Protein 4CQI (pdb70)

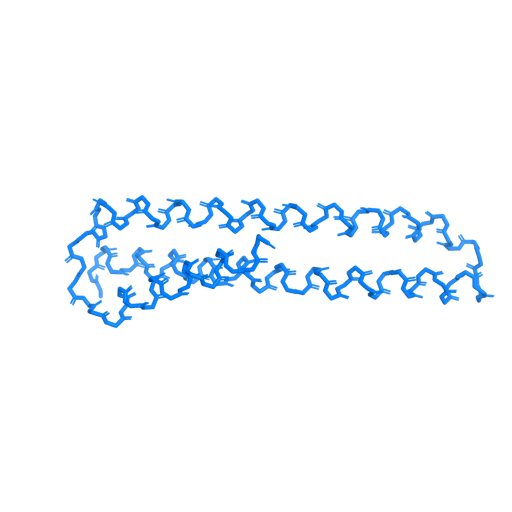Nearest PDB structures (foldseek):
  4cqi-assembly1_A  TM=1.009E+00  e=5.658E-14  Leishmania major
  5da9-assembly1_A  TM=6.181E-01  e=6.042E+00  Thermochaetoides thermophila DSM 1495
  2i1k-assembly1_A  TM=5.711E-01  e=4.816E+00  Spodoptera frugiperda
  7ung-assembly1_B0  TM=4.886E-01  e=6.767E+00  Homo sapiens
  5och-assembly3_F  TM=2.617E-01  e=6.767E+00  Homo sapiens

B-factor: mean 28.1, std 14.25, range [11.29, 80.87]

Foldseek 3Di:
DPVLLVVLVVLLVQLLVLLVV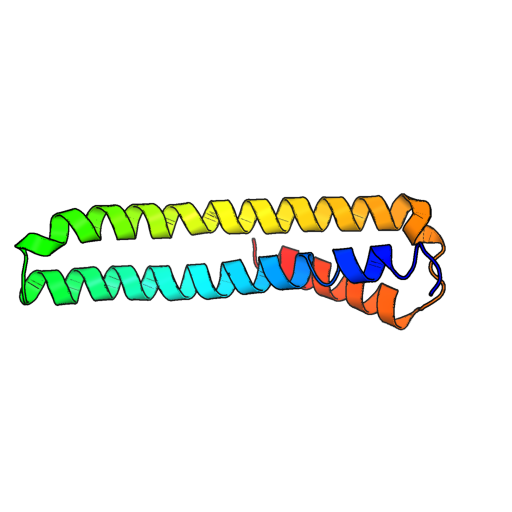LVVLVVVLVVLVVVLVVCVVVPVVCNVVSVVVSVVSVVVNVVSLVSNVVSLVVSVVSCVPPVVPDPPPVSVVSNVVSSVSSVVSPD

Organism: Leishmania major (NCBI:txid5664)

InterPro domains:
  IPR004226 Tubulin binding cofactor A [PF02970] (22-114)
  IPR004226 Tubulin binding cofactor A [PTHR21500] (20-123)
  IPR036126 Tubulin binding cofactor A superfamily [SSF46988] (25-111)

Secondary structure (DSSP, 8-state):
--HHHHHHHHHHHHHHHHHHHHHHHHHHHHHHHHHHHHHHHH-GGGHHHHHHHHHHHHHHHHHHHHHHHHHHHHHHHHHHTGGGG---HHHHHHHHHHHHHHHHH--

Structure (mmCIF, N/CA/C/O backbone):
data_4CQI
#
_entry.id   4CQI
#
_cell.length_a   76.757
_cell.length_b   76.757
_cell.length_c   39.433
_cell.angle_alpha   90.00
_cell.angle_beta   90.00
_cell.angle_gamma   120.00
#
_symmetry.space_group_name_H-M   'P 31 2 1'
#
loop_
_entity.id
_entity.type
_entity.pdbx_description
1 polymer 'TUBULIN-BINDING COFACTOR A'
2 non-polymer 'SULFATE ION'
3 non-polymer GLYCEROL
4 water water
#
loop_
_atom_site.group_PDB
_atom_site.id
_atom_site.type_symbol
_atom_site.label_atom_id
_atom_site.label_alt_id
_atom_site.label_comp_id
_atom_site.label_asym_id
_atom_site.label_entity_id
_atom_site.label_seq_id
_atom_site.pdbx_PDB_ins_code
_atom_site.Cartn_x
_atom_site.Cartn_y
_atom_site.Cartn_z
_atom_site.occupancy
_atom_site.B_iso_or_equiv
_atom_site.auth_seq_id
_atom_site.auth_comp_id
_atom_site.auth_asym_id
_atom_site.auth_atom_id
_atom_site.pdbx_PDB_model_num
ATOM 1 N N . GLU A 1 21 ? 8.644 6.313 -10.033 1.00 48.98 19 GLU A N 1
ATOM 2 C CA . GLU A 1 21 ? 7.750 7.447 -10.434 1.00 51.55 19 GLU A CA 1
ATOM 3 C C . GLU A 1 21 ? 7.137 8.167 -9.220 1.00 43.19 19 GLU A C 1
ATOM 4 O O . GLU A 1 21 ? 6.576 9.250 -9.371 1.00 48.16 19 GLU A O 1
ATOM 10 N N . ALA A 1 22 ? 7.253 7.556 -8.042 1.00 37.24 20 ALA A N 1
ATOM 11 C CA . ALA A 1 22 ? 6.956 8.192 -6.757 1.00 33.33 20 ALA A CA 1
ATOM 12 C C . ALA A 1 22 ? 7.760 9.512 -6.639 1.00 29.67 20 ALA A C 1
ATOM 13 O O . ALA A 1 22 ? 8.938 9.543 -6.980 1.00 22.63 20 ALA A O 1
ATOM 15 N N . PRO A 1 23 ? 7.122 10.618 -6.220 1.00 29.09 21 PRO A N 1
ATOM 16 C CA . PRO A 1 23 ? 7.896 11.876 -6.266 1.00 26.93 21 PRO A CA 1
ATOM 17 C C . PRO A 1 23 ? 9.076 11.871 -5.301 1.00 24.00 21 PRO A C 1
ATOM 18 O O . PRO A 1 23 ? 10.105 12.495 -5.610 1.00 22.97 21 PRO A O 1
ATOM 22 N N . ASN A 1 24 ? 8.956 11.174 -4.166 1.00 22.79 22 ASN A N 1
ATOM 23 C CA . ASN A 1 24 ? 10.081 11.075 -3.240 1.00 23.54 22 ASN A CA 1
ATOM 24 C C . ASN A 1 24 ? 11.221 10.211 -3.797 1.00 24.14 22 ASN A C 1
ATOM 25 O O . ASN A 1 24 ? 12.408 10.458 -3.528 1.00 20.12 22 ASN A O 1
ATOM 30 N N . GLU A 1 25 ? 10.858 9.198 -4.589 1.00 23.72 23 GLU A N 1
ATOM 31 C CA A GLU A 1 25 ? 11.844 8.330 -5.243 0.50 23.57 23 GLU A CA 1
ATOM 32 C CA B GLU A 1 25 ? 11.887 8.351 -5.186 0.50 23.10 23 GLU A CA 1
ATOM 33 C C . GLU A 1 25 ? 12.617 9.149 -6.259 1.00 22.26 23 GLU A C 1
ATOM 34 O O . GLU A 1 25 ? 13.841 9.066 -6.343 1.00 22.43 23 GLU A O 1
ATOM 45 N N . LYS A 1 26 ? 11.881 9.934 -7.045 1.00 22.35 24 LYS A N 1
ATOM 46 C CA . LYS A 1 26 ? 12.448 10.756 -8.115 1.00 24.30 24 LYS A CA 1
ATOM 47 C C . LYS A 1 26 ? 13.427 11.799 -7.547 1.00 21.99 24 LYS A C 1
ATOM 48 O O . LYS A 1 26 ? 14.545 12.018 -8.089 1.00 19.84 24 LYS A O 1
ATOM 54 N N . THR A 1 27 ? 13.010 12.448 -6.467 1.00 18.38 25 THR A N 1
ATOM 55 C CA . THR A 1 27 ? 13.853 13.460 -5.796 1.00 18.25 25 THR A CA 1
ATOM 56 C C . THR A 1 27 ? 15.110 12.807 -5.221 1.00 17.99 25 THR A C 1
ATOM 57 O O . THR A 1 27 ? 16.240 13.339 -5.387 1.00 17.10 25 THR A O 1
ATOM 61 N N . LEU A 1 28 ? 14.938 11.671 -4.557 1.00 16.82 26 LEU A N 1
ATOM 62 C CA . LEU A 1 28 ? 16.094 10.941 -4.012 1.00 18.61 26 LEU A CA 1
ATOM 63 C C . LEU A 1 28 ? 17.128 10.612 -5.090 1.00 19.19 26 LEU A C 1
ATOM 64 O O . LEU A 1 28 ? 18.338 10.786 -4.891 1.00 17.45 26 LEU A O 1
ATOM 69 N N . ARG A 1 29 ? 16.63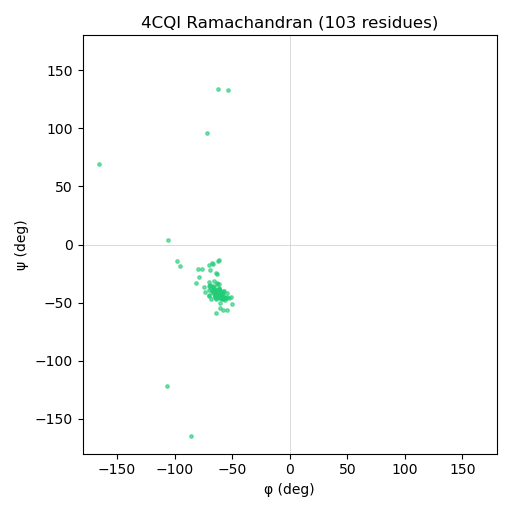9 10.119 -6.226 1.00 20.42 27 ARG A N 1
ATOM 70 C CA . ARG A 1 29 ? 17.493 9.799 -7.373 1.00 22.22 27 ARG A CA 1
ATOM 71 C C . ARG A 1 29 ? 18.287 11.012 -7.852 1.00 21.07 27 ARG A C 1
ATOM 72 O O . ARG A 1 29 ? 19.504 10.915 -8.072 1.00 19.94 27 ARG A O 1
ATOM 80 N N . ILE A 1 30 ? 17.618 12.162 -8.008 1.00 19.03 28 ILE A N 1
ATOM 81 C CA . ILE A 1 30 ? 18.266 13.390 -8.430 1.00 19.18 28 ILE A CA 1
ATOM 82 C C . ILE A 1 30 ? 19.347 13.792 -7.438 1.00 18.79 28 ILE A C 1
ATOM 83 O O . ILE A 1 30 ? 20.451 14.181 -7.842 1.00 17.97 28 ILE A O 1
ATOM 88 N N . LYS A 1 31 ? 19.028 13.718 -6.158 1.00 16.87 29 LYS A N 1
ATOM 89 C CA . LYS A 1 31 ? 20.015 14.096 -5.130 1.00 17.15 29 LYS A CA 1
ATOM 90 C C . LYS A 1 31 ? 21.231 13.144 -5.120 1.00 16.34 29 LYS A C 1
ATOM 91 O O . LYS A 1 31 ? 22.366 13.601 -4.990 1.00 16.17 29 LYS A O 1
ATOM 97 N N . VAL A 1 32 ? 20.995 11.840 -5.311 1.00 14.86 30 VAL A N 1
ATOM 98 C CA . VAL A 1 32 ? 22.080 10.859 -5.357 1.00 15.84 30 VAL A CA 1
ATOM 99 C C . VAL A 1 32 ? 22.956 11.146 -6.568 1.00 16.28 30 VAL A C 1
ATOM 100 O O . VAL A 1 32 ? 24.193 11.134 -6.453 1.00 16.78 30 VAL A O 1
ATOM 104 N N . SER A 1 33 ? 22.345 11.411 -7.716 1.00 16.25 31 SER A N 1
ATOM 105 C CA A SER A 1 33 ? 23.108 11.720 -8.941 0.50 17.57 31 SER A CA 1
ATOM 106 C CA B SER A 1 33 ? 23.107 11.722 -8.939 0.50 17.24 31 SER A CA 1
ATOM 107 C C . SER A 1 33 ? 23.915 12.997 -8.766 1.00 18.07 31 SER A C 1
ATOM 108 O O . SER A 1 33 ? 25.110 13.079 -9.168 1.00 17.80 31 SER A O 1
ATOM 113 N N . ALA A 1 34 ? 23.303 14.007 -8.159 1.00 17.79 32 ALA A N 1
ATOM 114 C CA . ALA A 1 34 ? 24.025 15.247 -7.903 1.00 17.38 32 ALA A CA 1
ATOM 115 C C . ALA A 1 34 ? 25.270 15.028 -7.021 1.00 16.53 32 ALA A C 1
ATOM 116 O O . ALA A 1 34 ? 26.357 15.593 -7.304 1.00 16.49 32 ALA A O 1
ATOM 118 N N . LEU A 1 35 ? 25.127 14.225 -5.957 1.00 15.37 33 LEU A N 1
ATOM 119 C CA . LEU A 1 35 ? 26.200 13.948 -5.025 1.00 15.44 33 LEU A CA 1
ATOM 120 C C . LEU A 1 35 ? 27.344 13.202 -5.747 1.00 16.38 33 LEU A C 1
ATOM 121 O O . LEU A 1 35 ? 28.528 13.535 -5.585 1.00 14.09 33 LEU A O 1
ATOM 126 N N . LYS A 1 36 ? 26.965 12.187 -6.516 1.00 16.55 34 LYS A N 1
ATOM 127 C CA . LYS A 1 36 ? 27.934 11.441 -7.292 1.00 18.76 34 LYS A CA 1
ATOM 128 C C . LYS A 1 36 ? 28.758 12.390 -8.178 1.00 17.63 34 LYS A C 1
ATOM 129 O O . LYS A 1 36 ? 29.986 12.258 -8.238 1.00 17.17 34 LYS A O 1
ATOM 135 N N . ARG A 1 37 ? 28.099 13.331 -8.850 1.00 16.70 35 ARG A N 1
ATOM 136 C CA . ARG A 1 37 ? 28.825 14.351 -9.683 1.00 18.78 35 ARG A CA 1
ATOM 137 C C . ARG A 1 37 ? 29.793 15.217 -8.872 1.00 16.33 35 ARG A C 1
ATOM 138 O O . ARG A 1 37 ? 30.910 15.423 -9.324 1.00 14.69 35 ARG A O 1
ATOM 153 N N . THR A 1 38 ? 29.417 15.675 -7.675 1.00 15.39 36 THR A N 1
ATOM 154 C CA . THR A 1 38 ? 30.346 16.444 -6.844 1.00 14.85 36 THR A CA 1
ATOM 155 C C . THR A 1 38 ? 31.556 15.602 -6.443 1.00 14.50 36 THR A C 1
ATOM 156 O O . THR A 1 38 ? 32.664 16.116 -6.289 1.00 14.88 36 THR A O 1
ATOM 160 N N . ILE A 1 39 ? 31.369 14.299 -6.256 1.00 13.69 37 ILE A N 1
ATOM 161 C CA . ILE A 1 39 ? 32.507 13.475 -5.874 1.00 13.95 37 ILE A CA 1
ATOM 162 C C . ILE A 1 39 ? 33.495 13.328 -7.058 1.00 15.52 37 ILE A C 1
ATOM 163 O O . ILE A 1 39 ? 34.705 13.438 -6.877 1.00 13.90 37 ILE A O 1
ATOM 168 N N . LYS A 1 40 ? 32.967 13.080 -8.264 1.00 15.58 38 LYS A N 1
ATOM 169 C CA . LYS A 1 40 ? 33.804 12.981 -9.443 1.00 17.18 38 LYS A CA 1
ATOM 170 C C . LYS A 1 40 ? 34.520 14.321 -9.683 1.00 16.01 38 LYS A C 1
ATOM 171 O O . LYS A 1 40 ? 35.726 14.342 -9.990 1.00 14.26 38 LYS A O 1
ATOM 177 N N . ASP A 1 41 ? 33.809 15.424 -9.468 1.00 15.99 39 ASP A N 1
ATOM 178 C CA . ASP A 1 41 ? 34.436 16.768 -9.566 1.00 15.50 39 ASP A CA 1
ATOM 179 C C . ASP A 1 41 ? 35.686 16.884 -8.714 1.00 15.30 39 ASP A C 1
ATOM 180 O O . ASP A 1 41 ? 36.699 17.443 -9.156 1.00 12.81 39 ASP A O 1
ATOM 185 N N . LEU A 1 42 ? 35.618 16.424 -7.469 1.00 13.42 40 LEU A N 1
ATOM 186 C CA . LEU A 1 42 ? 36.779 16.547 -6.601 1.00 13.51 40 LEU A CA 1
ATOM 187 C C . LEU A 1 42 ? 37.917 15.669 -7.142 1.00 13.62 40 LEU A C 1
ATOM 188 O O . LEU A 1 42 ? 39.078 16.073 -7.139 1.00 12.66 40 LEU A O 1
ATOM 193 N N . GLU A 1 43 ? 37.592 14.454 -7.584 1.00 14.16 41 GLU A N 1
ATOM 194 C CA . GLU A 1 43 ? 38.635 13.539 -8.091 1.00 15.29 41 GLU A CA 1
ATOM 195 C C . GLU A 1 43 ? 39.367 14.175 -9.256 1.00 14.24 41 GLU A C 1
ATOM 196 O O . GLU A 1 43 ? 40.613 14.185 -9.298 1.00 12.79 41 GLU A O 1
ATOM 202 N N . PHE A 1 44 ? 38.605 14.744 -10.185 1.00 13.32 42 PHE A N 1
ATOM 203 C CA . PHE A 1 44 ? 39.256 15.374 -11.357 1.00 13.83 42 PHE A CA 1
ATOM 204 C C . PHE A 1 44 ? 40.036 16.621 -10.930 1.00 13.69 42 PHE A C 1
ATOM 205 O O . PHE A 1 44 ? 41.135 16.854 -11.458 1.00 14.12 42 PHE A O 1
ATOM 213 N N . ALA A 1 45 ? 39.497 17.409 -9.983 1.00 14.11 43 ALA A N 1
ATOM 214 C CA . ALA A 1 45 ? 40.168 18.613 -9.464 1.00 14.13 43 ALA A CA 1
ATOM 215 C C . ALA A 1 45 ? 41.527 18.319 -8.799 1.00 13.84 43 ALA A C 1
ATOM 216 O O . ALA A 1 45 ? 42.527 19.028 -9.028 1.00 12.65 43 ALA A O 1
ATOM 218 N N . LYS A 1 46 ? 41.575 17.254 -8.007 1.00 13.30 44 LYS A N 1
ATOM 219 C CA . LYS A 1 46 ? 42.816 16.781 -7.412 1.00 13.79 44 LYS A CA 1
ATOM 220 C C . LYS A 1 46 ? 43.859 16.312 -8.457 1.00 13.84 44 LYS A C 1
ATOM 221 O O . LYS A 1 46 ? 45.038 16.658 -8.321 1.00 14.34 44 LYS A O 1
ATOM 227 N N . ARG A 1 47 ? 43.433 15.557 -9.463 1.00 13.62 45 ARG A N 1
ATOM 228 C CA . ARG A 1 47 ? 44.321 15.136 -10.558 1.00 14.17 45 ARG A CA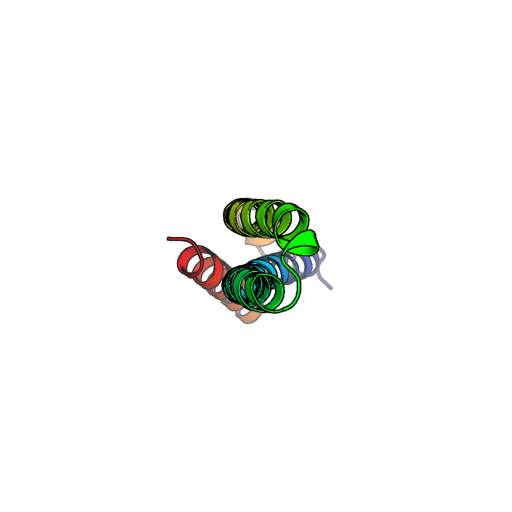 1
ATOM 229 C C . ARG A 1 47 ? 44.868 16.363 -11.271 1.00 15.61 45 ARG A C 1
ATOM 230 O O . ARG A 1 47 ? 46.078 16.435 -11.616 1.00 13.10 45 ARG A O 1
ATOM 238 N N . GLU A 1 48 ? 43.986 17.359 -11.461 1.00 14.30 46 GLU A N 1
ATOM 239 C CA . GLU A 1 48 ? 44.387 18.589 -12.178 1.00 14.89 46 GLU A CA 1
ATOM 240 C C . GLU A 1 48 ? 45.372 19.445 -11.400 1.00 15.56 46 GLU A C 1
ATOM 241 O O . GLU A 1 48 ? 46.264 20.030 -12.021 1.00 14.83 46 GLU A O 1
ATOM 247 N N . VAL A 1 49 ? 45.286 19.524 -10.057 1.00 14.97 47 VAL A N 1
ATOM 248 C CA . VAL A 1 49 ? 46.321 20.160 -9.270 1.00 16.63 47 VAL A CA 1
ATOM 249 C C . VAL A 1 49 ? 47.691 19.618 -9.648 1.00 17.95 47 VAL A C 1
ATOM 250 O O . VAL A 1 49 ? 48.623 20.395 -9.941 1.00 17.75 47 VAL A O 1
ATOM 254 N N . GLU A 1 50 ? 47.820 18.299 -9.655 1.00 19.15 48 GLU A N 1
ATOM 255 C CA . GLU A 1 50 ? 49.112 17.698 -9.955 1.00 21.48 48 GLU A CA 1
ATOM 256 C C . GLU A 1 50 ? 49.585 18.101 -11.336 1.00 21.14 48 GLU A C 1
ATOM 257 O O . GLU A 1 50 ? 50.745 18.480 -11.502 1.00 21.58 48 GLU A O 1
ATOM 263 N N . ARG A 1 51 ? 48.685 18.074 -12.310 1.00 22.08 49 ARG A N 1
ATOM 264 C CA . ARG A 1 51 ? 48.989 18.542 -13.666 1.00 23.69 49 ARG A CA 1
ATOM 265 C C . ARG A 1 51 ? 49.364 20.012 -13.748 1.00 26.14 49 ARG A C 1
ATOM 266 O O . ARG A 1 51 ? 50.268 20.376 -14.537 1.00 24.53 49 ARG A O 1
ATOM 274 N N . GLU A 1 52 ? 48.689 20.854 -12.974 1.00 22.16 50 GLU A N 1
ATOM 275 C CA . GLU A 1 52 ? 48.979 22.301 -13.013 1.00 23.29 50 GLU A CA 1
ATOM 276 C C . GLU A 1 52 ? 50.351 22.584 -12.473 1.00 24.53 50 GLU A C 1
ATOM 277 O O . GLU A 1 52 ? 51.041 23.493 -12.961 1.00 25.25 50 GLU A O 1
ATOM 283 N N . LEU A 1 53 ? 50.755 21.816 -11.466 1.00 23.57 51 LEU A N 1
ATOM 284 C CA . LEU A 1 53 ? 52.083 21.910 -10.899 1.00 26.86 51 LEU A CA 1
ATOM 285 C C . LEU A 1 53 ? 53.162 21.449 -11.910 1.00 30.74 51 LEU A C 1
ATOM 286 O O . LEU A 1 53 ? 54.273 21.991 -11.942 1.00 32.66 51 LEU A O 1
ATOM 291 N N . GLN A 1 54 ? 52.841 20.435 -12.696 1.00 31.26 52 GLN A N 1
ATOM 292 C CA . GLN A 1 54 ? 53.707 19.997 -13.797 1.00 35.33 52 GLN A CA 1
ATOM 293 C C . GLN A 1 54 ? 53.721 21.019 -14.940 1.00 36.16 52 GLN A C 1
ATOM 294 O O . GLN A 1 54 ? 54.764 21.309 -15.522 1.00 40.86 52 GLN A O 1
ATOM 300 N N . ARG A 1 55 ? 52.544 21.534 -15.275 1.00 37.35 53 ARG A N 1
ATOM 301 C CA . ARG A 1 55 ? 52.359 22.486 -16.359 1.00 36.32 53 ARG A CA 1
ATOM 302 C C . ARG A 1 55 ? 53.130 23.755 -16.038 1.00 37.22 53 ARG A C 1
ATOM 303 O O . ARG A 1 55 ? 53.707 24.372 -16.941 1.00 37.04 53 ARG A O 1
ATOM 311 N N . LEU A 1 56 ? 53.202 24.097 -14.748 1.00 42.38 54 LEU A N 1
ATOM 312 C CA . LEU A 1 56 ? 54.082 25.178 -14.235 1.00 44.39 54 LEU A CA 1
ATOM 313 C C . LEU A 1 56 ? 55.560 24.928 -14.563 1.00 47.62 54 LEU A C 1
ATOM 314 O O . LEU A 1 56 ? 56.212 25.787 -15.163 1.00 47.02 54 LEU A O 1
ATOM 319 N N . ASP A 1 57 ? 56.083 23.778 -14.142 1.00 51.41 55 ASP A N 1
ATOM 320 C CA . ASP A 1 57 ? 57.480 23.384 -14.443 1.00 54.03 55 ASP A CA 1
ATOM 321 C C . ASP A 1 57 ? 57.808 23.360 -15.941 1.00 48.09 55 ASP A C 1
ATOM 322 O O . ASP A 1 57 ? 58.823 23.899 -16.351 1.00 42.07 55 ASP A O 1
ATOM 327 N N . THR A 1 58 ? 56.945 22.743 -16.751 1.00 46.30 56 THR A N 1
ATOM 328 C CA . THR A 1 58 ? 57.143 22.722 -18.204 1.00 44.70 56 THR A CA 1
ATOM 329 C C . THR A 1 58 ? 57.305 24.151 -18.733 1.00 43.81 56 THR A C 1
ATOM 330 O O . THR A 1 58 ? 58.307 24.464 -19.386 1.00 40.70 56 THR A O 1
ATOM 334 N N . LEU A 1 59 ? 56.312 25.003 -18.462 1.00 39.87 57 LEU A N 1
ATOM 335 C CA . LEU A 1 59 ? 56.271 26.377 -18.979 1.00 42.55 57 LEU A CA 1
ATOM 336 C C . LEU A 1 59 ? 57.360 27.211 -18.302 1.00 46.23 57 LEU A C 1
ATOM 337 O O . LEU A 1 59 ? 57.843 28.212 -18.855 1.00 48.76 57 LEU A O 1
ATOM 342 N N . CYS A 1 60 ? 57.802 26.766 -17.132 1.00 44.79 58 CYS A N 1
ATOM 343 C CA . CYS A 1 60 ? 58.937 27.420 -16.510 1.00 49.29 58 CYS A CA 1
ATOM 344 C C . CYS A 1 60 ? 60.184 27.364 -17.371 1.00 49.64 58 CYS A C 1
ATOM 345 O O . CYS A 1 60 ? 60.777 28.404 -17.669 1.00 55.02 58 CYS A O 1
ATOM 348 N N . GLN A 1 61 ? 60.569 26.150 -17.762 1.00 53.77 59 GLN A N 1
ATOM 349 C CA . GLN A 1 61 ? 61.791 25.927 -18.559 1.00 55.97 59 GLN A CA 1
ATOM 350 C C . GLN A 1 61 ? 61.649 26.344 -20.007 1.00 53.32 59 GLN A C 1
ATOM 351 O O . GLN A 1 61 ? 62.594 26.846 -20.597 1.00 53.22 59 GLN A O 1
ATOM 357 N N . SER A 1 62 ? 60.471 26.132 -20.582 1.00 52.49 60 SER A N 1
ATOM 358 C CA . SER A 1 62 ? 60.245 26.421 -22.001 1.00 54.37 60 SER A CA 1
ATOM 359 C C . SER A 1 62 ? 59.952 27.904 -22.252 1.00 55.75 60 SER A C 1
ATOM 360 O O . SER A 1 62 ? 60.332 28.438 -23.303 1.00 55.47 60 SER A O 1
ATOM 363 N N . ASP A 1 63 ? 59.293 28.572 -21.302 1.00 52.91 61 ASP A N 1
ATOM 364 C CA . ASP A 1 63 ? 58.693 29.870 -21.590 1.00 54.75 61 ASP A CA 1
ATOM 365 C C . ASP A 1 63 ? 58.301 30.624 -20.303 1.00 59.44 61 ASP A C 1
ATOM 366 O O . ASP A 1 63 ? 57.105 30.800 -20.028 1.00 56.47 61 ASP A O 1
ATOM 371 N N . PRO A 1 64 ? 59.305 31.084 -19.516 1.00 64.55 62 PRO A N 1
ATOM 372 C CA . PRO A 1 64 ? 59.031 31.647 -18.184 1.00 63.29 62 PRO A CA 1
ATOM 373 C C . PRO A 1 64 ? 58.136 32.885 -18.180 1.00 65.69 62 PRO A C 1
ATOM 374 O O . PRO A 1 64 ? 57.652 33.260 -17.122 1.00 67.43 62 PRO A O 1
ATOM 378 N N . ASP A 1 65 ? 57.910 33.510 -19.335 1.00 65.31 63 ASP A N 1
ATOM 379 C CA . ASP A 1 65 ? 56.891 34.570 -19.448 1.00 69.88 63 ASP A CA 1
ATOM 380 C C . ASP A 1 65 ? 55.451 34.093 -19.165 1.00 67.08 63 ASP A C 1
ATOM 381 O O . ASP A 1 65 ? 54.545 34.925 -18.988 1.00 59.32 63 ASP A O 1
ATOM 386 N N . ARG A 1 66 ? 55.239 32.772 -19.149 1.00 65.03 64 ARG A N 1
ATOM 387 C CA . ARG A 1 66 ? 53.942 32.184 -18.801 1.00 62.03 64 ARG A CA 1
ATOM 388 C C . ARG A 1 66 ? 53.844 31.780 -17.323 1.00 57.87 64 ARG A C 1
ATOM 389 O O . ARG A 1 66 ? 52.729 31.606 -16.832 1.00 53.90 64 ARG A O 1
ATOM 397 N N . VAL A 1 67 ? 54.991 31.633 -16.639 1.00 52.19 65 VAL A N 1
ATOM 398 C CA . VAL A 1 67 ? 55.055 31.249 -15.197 1.00 50.43 65 VAL A CA 1
ATOM 399 C C . VAL A 1 67 ? 54.194 32.067 -14.228 1.00 49.38 65 VAL A C 1
ATOM 400 O O . VAL A 1 67 ? 53.554 31.481 -13.358 1.00 45.93 65 VAL A O 1
ATOM 404 N N . PRO A 1 68 ? 54.194 33.411 -14.344 1.00 49.70 66 PRO A N 1
ATOM 405 C CA . PRO A 1 68 ? 53.300 34.214 -13.499 1.00 48.57 66 PRO A CA 1
ATOM 406 C C . PRO A 1 68 ? 51.826 33.882 -13.678 1.00 44.34 66 PRO A C 1
ATOM 407 O O . PRO A 1 68 ? 51.073 33.825 -12.691 1.00 37.80 66 PRO A O 1
ATOM 411 N N . GLN A 1 69 ? 51.415 33.702 -14.927 1.00 39.80 67 GLN A N 1
ATOM 412 C CA . GLN A 1 69 ? 50.058 33.319 -15.209 1.00 40.56 67 GLN A CA 1
ATOM 413 C C . GLN A 1 69 ? 49.790 31.909 -14.626 1.00 35.82 67 GLN A C 1
ATOM 414 O O . GLN A 1 69 ? 48.728 31.681 -14.053 1.00 29.56 67 GLN A O 1
ATOM 420 N N . GLN A 1 70 ? 50.759 31.002 -14.740 1.00 33.86 68 GLN A N 1
ATOM 421 C CA . GLN A 1 70 ? 50.556 29.619 -14.266 1.00 31.70 68 GLN A CA 1
ATOM 422 C C . GLN A 1 70 ? 50.701 29.489 -12.756 1.00 31.00 68 GLN A C 1
ATOM 423 O O . GLN A 1 70 ? 50.101 28.588 -12.151 1.00 26.17 68 GLN A O 1
ATOM 429 N N . THR A 1 71 ? 51.502 30.363 -12.141 1.00 26.23 69 THR A N 1
ATOM 430 C CA . THR A 1 71 ? 51.577 30.429 -10.688 1.00 26.23 69 THR A CA 1
ATOM 431 C C . THR A 1 71 ? 50.183 30.721 -10.096 1.00 23.77 69 THR A C 1
ATOM 432 O O . THR A 1 71 ? 49.756 30.067 -9.118 1.00 23.85 69 THR A O 1
ATOM 436 N N . LYS A 1 72 ? 49.503 31.689 -10.685 1.00 21.63 70 LYS A N 1
ATOM 437 C CA . LYS A 1 72 ? 48.150 32.075 -10.278 1.00 25.02 70 LYS A CA 1
ATOM 438 C C . LYS A 1 72 ? 47.120 30.948 -10.528 1.00 22.90 70 LYS A C 1
ATOM 439 O O . LYS A 1 72 ? 46.246 30.697 -9.692 1.00 19.94 70 LYS A O 1
ATOM 445 N N . VAL A 1 73 ? 47.250 30.243 -11.658 1.00 19.65 71 VAL A N 1
ATOM 446 C CA . VAL A 1 73 ? 46.362 29.100 -11.959 1.00 18.47 71 VAL A CA 1
ATOM 447 C C . VAL A 1 73 ? 46.581 27.936 -10.970 1.00 18.33 71 VAL A C 1
ATOM 448 O O . VAL A 1 73 ? 45.601 27.313 -10.557 1.00 16.99 71 VAL A O 1
ATOM 452 N N . VAL A 1 74 ? 47.838 27.665 -10.605 1.00 17.20 72 VAL A N 1
ATOM 453 C CA . VAL A 1 74 ? 48.173 26.618 -9.627 1.00 18.35 72 VAL A CA 1
ATOM 454 C C . VAL A 1 74 ? 47.551 26.955 -8.274 1.00 17.67 72 VAL A C 1
ATOM 455 O O . VAL A 1 74 ? 46.941 26.084 -7.611 1.00 18.43 72 VAL A O 1
ATOM 459 N N . ASP A 1 75 ? 47.658 28.221 -7.875 1.00 16.35 73 ASP A N 1
ATOM 460 C CA . ASP A 1 75 ? 47.104 28.633 -6.591 1.00 17.22 73 ASP A CA 1
ATOM 461 C C . ASP A 1 75 ? 45.586 28.452 -6.589 1.00 16.65 73 ASP A C 1
ATOM 462 O O . ASP A 1 75 ? 44.982 27.934 -5.624 1.00 14.15 73 ASP A O 1
ATOM 467 N N . GLU A 1 76 ? 44.952 28.864 -7.682 1.00 15.71 74 GLU A N 1
ATOM 468 C CA . GLU A 1 76 ? 43.519 28.624 -7.839 1.00 16.87 74 GLU A CA 1
ATOM 469 C C . GLU A 1 76 ? 43.125 27.155 -7.903 1.00 17.22 74 GLU A C 1
ATOM 470 O O . GLU A 1 76 ? 42.089 26.805 -7.364 1.00 19.73 74 GLU A O 1
ATOM 476 N N . ALA A 1 77 ? 43.914 26.309 -8.579 1.00 16.49 75 ALA A N 1
ATOM 477 C CA . ALA A 1 77 ? 43.684 24.880 -8.599 1.00 16.37 75 ALA A CA 1
ATOM 478 C C . ALA A 1 77 ? 43.672 24.284 -7.176 1.00 16.68 75 ALA A C 1
ATOM 479 O O . A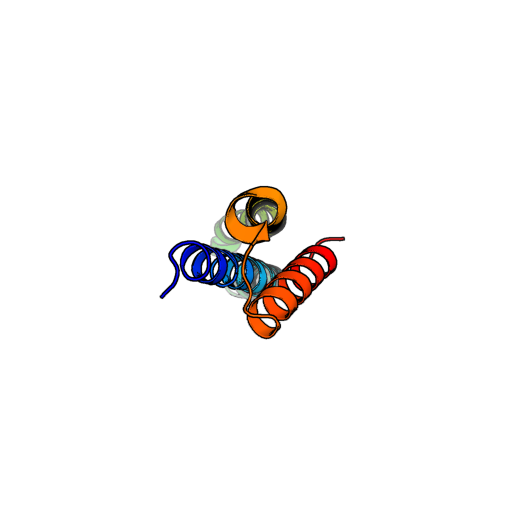LA A 1 77 ? 42.798 23.451 -6.823 1.00 14.17 75 ALA A O 1
ATOM 481 N N . GLN A 1 78 ? 44.579 24.774 -6.342 1.00 15.89 76 GLN A N 1
ATOM 482 C CA . GLN A 1 78 ? 44.681 24.276 -4.989 1.00 16.46 76 GLN A CA 1
ATOM 483 C C . GLN A 1 78 ? 43.503 24.714 -4.194 1.00 16.89 76 GLN A C 1
ATOM 484 O O . GLN A 1 78 ? 43.034 23.975 -3.361 1.00 16.56 76 GLN A O 1
ATOM 490 N N . MET A 1 79 ? 42.998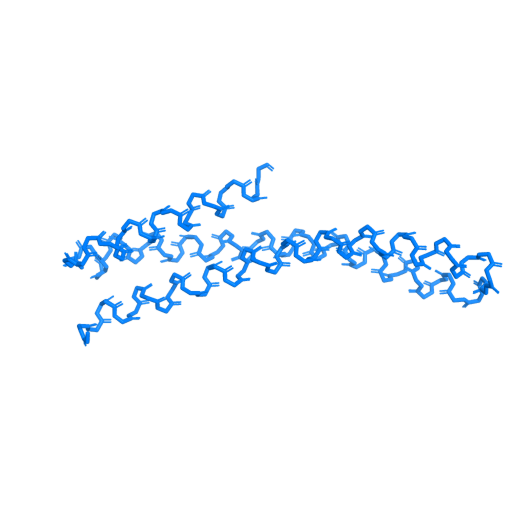 25.915 -4.438 1.00 14.83 77 MET A N 1
ATOM 491 C CA . MET A 1 79 ? 41.820 26.377 -3.690 1.00 16.22 77 MET A CA 1
ATOM 492 C C . MET A 1 79 ? 40.520 25.743 -4.182 1.00 15.95 77 MET A C 1
ATOM 493 O O . MET A 1 79 ? 39.499 25.702 -3.459 1.00 14.36 77 MET A O 1
ATOM 498 N N . MET A 1 80 ? 40.547 25.255 -5.414 1.00 15.30 78 MET A N 1
ATOM 499 C CA . MET A 1 80 ? 39.389 24.518 -5.923 1.00 15.53 78 MET A CA 1
ATOM 500 C C . MET A 1 80 ? 39.209 23.138 -5.256 1.00 14.03 78 MET A C 1
ATOM 501 O O . MET A 1 80 ? 38.109 22.575 -5.311 1.00 13.99 78 MET A O 1
ATOM 506 N N . VAL A 1 81 ? 40.249 22.612 -4.612 1.00 13.37 79 VAL A N 1
ATOM 507 C CA . VAL A 1 81 ? 40.097 21.400 -3.819 1.00 13.74 79 VAL A CA 1
ATOM 508 C C . VAL A 1 81 ? 39.143 21.615 -2.616 1.00 13.36 79 VAL A C 1
ATOM 509 O O . VAL A 1 81 ? 38.102 20.952 -2.540 1.00 13.16 79 VAL A O 1
ATOM 513 N N . PRO A 1 82 ? 39.443 22.560 -1.714 1.00 13.00 80 PRO A N 1
ATOM 514 C CA . PRO A 1 82 ? 38.434 22.764 -0.676 1.00 13.60 80 PRO A CA 1
ATOM 515 C C . PRO A 1 82 ? 37.081 23.209 -1.200 1.00 13.78 80 PRO A C 1
ATOM 516 O O . PRO A 1 82 ? 36.052 22.784 -0.654 1.00 13.19 80 PRO A O 1
ATOM 520 N N . HIS A 1 83 ? 37.042 23.994 -2.272 1.00 14.26 81 HIS A N 1
ATOM 521 C CA . HIS A 1 83 ? 35.745 24.326 -2.821 1.00 15.23 81 HIS A CA 1
ATOM 522 C C . HIS A 1 83 ? 34.976 23.078 -3.186 1.00 14.49 81 HIS A C 1
ATOM 523 O O . HIS A 1 83 ? 33.791 22.969 -2.886 1.00 14.86 81 HIS A O 1
ATOM 530 N N . SER A 1 84 ? 35.640 22.128 -3.832 1.00 14.21 82 SER A N 1
ATOM 531 C CA . SER A 1 84 ? 34.972 20.875 -4.254 1.00 13.48 82 SER A CA 1
ATOM 532 C C . SER A 1 84 ? 34.552 20.036 -3.048 1.00 12.81 82 SER A C 1
ATOM 533 O O . SER A 1 84 ? 33.437 19.468 -2.976 1.00 12.82 82 SER A O 1
ATOM 536 N N . VAL A 1 85 ? 35.423 19.977 -2.056 1.00 12.61 83 VAL A N 1
ATOM 537 C CA . VAL A 1 85 ? 35.100 19.343 -0.796 1.00 12.39 83 VAL A CA 1
ATOM 538 C C . VAL A 1 85 ? 33.835 19.956 -0.189 1.00 11.66 83 VAL A C 1
ATOM 539 O O . VAL A 1 85 ? 32.955 19.224 0.288 1.00 12.21 83 VAL A O 1
ATOM 543 N N . ASN A 1 86 ? 33.747 21.282 -0.173 1.00 12.08 84 ASN A N 1
ATOM 544 C CA . ASN A 1 86 ? 32.584 21.977 0.449 1.00 11.93 84 ASN A CA 1
ATOM 545 C C . ASN A 1 86 ? 31.272 21.606 -0.264 1.00 12.96 84 ASN A C 1
ATOM 546 O O . ASN A 1 86 ? 30.238 21.399 0.397 1.00 12.63 84 ASN A O 1
ATOM 551 N N . ARG A 1 87 ? 31.338 21.480 -1.590 1.00 13.69 85 ARG A N 1
ATOM 552 C CA . ARG A 1 87 ? 30.190 21.052 -2.377 1.00 14.87 85 ARG A CA 1
ATOM 553 C C . ARG A 1 87 ? 29.783 19.628 -2.095 1.00 13.30 85 ARG A C 1
ATOM 554 O O . ARG A 1 87 ? 28.583 19.333 -2.027 1.00 13.96 85 ARG A O 1
ATOM 562 N N . ILE A 1 88 ? 30.740 18.716 -1.912 1.00 13.10 86 ILE A N 1
ATOM 563 C CA . ILE A 1 88 ? 30.412 17.348 -1.535 1.00 12.50 86 ILE A CA 1
ATOM 564 C C . ILE A 1 88 ? 29.704 17.358 -0.217 1.00 13.58 86 ILE A C 1
ATOM 565 O O . ILE A 1 88 ? 28.632 16.761 -0.066 1.00 12.75 86 ILE A O 1
ATOM 570 N N . MET A 1 89 ? 30.290 18.052 0.773 1.00 14.25 87 MET A N 1
ATOM 571 C CA . MET A 1 89 ? 29.668 18.067 2.088 1.00 14.27 87 MET A CA 1
ATOM 572 C C . MET A 1 89 ? 28.273 18.677 2.098 1.00 12.92 87 MET A C 1
ATOM 573 O O . MET A 1 89 ? 27.415 18.168 2.806 1.00 13.46 87 MET A O 1
ATOM 578 N N . ALA A 1 90 ? 28.035 19.727 1.330 1.00 11.95 88 ALA A N 1
ATOM 579 C CA . ALA A 1 90 ? 26.710 20.349 1.272 1.00 12.59 88 ALA A CA 1
ATOM 580 C C . ALA A 1 90 ? 25.690 19.381 0.644 1.00 13.23 88 ALA A C 1
ATOM 581 O O . ALA A 1 90 ? 24.535 19.275 1.110 1.00 13.31 88 ALA A O 1
ATOM 583 N N . SER A 1 91 ? 26.148 18.624 -0.344 1.00 13.48 89 SER A N 1
ATOM 584 C CA . SER A 1 91 ? 25.309 17.617 -1.012 1.00 14.60 89 SER A CA 1
ATOM 585 C C . SER A 1 91 ? 25.005 16.416 -0.103 1.00 14.32 89 SER A C 1
ATOM 586 O O . SER A 1 91 ? 23.873 15.883 -0.095 1.00 15.50 89 SER A O 1
ATOM 589 N N . VAL A 1 92 ? 25.987 15.995 0.673 1.00 12.94 90 VAL A N 1
ATOM 590 C CA . VAL A 1 92 ? 25.818 14.909 1.641 1.00 13.94 90 VAL A CA 1
ATOM 591 C C . VAL A 1 92 ? 24.763 15.292 2.673 1.00 15.55 90 VAL A C 1
ATOM 592 O O . VAL A 1 92 ? 23.865 14.488 2.979 1.00 15.02 90 VAL A O 1
ATOM 596 N N . LYS A 1 93 ? 24.859 16.522 3.191 1.00 16.07 91 LYS A N 1
ATOM 597 C CA . LYS A 1 93 ? 23.876 17.037 4.186 1.00 18.59 91 LYS A CA 1
ATOM 598 C C . LYS A 1 93 ? 22.460 17.160 3.646 1.00 17.38 91 LYS A C 1
ATOM 599 O O . LYS A 1 93 ? 21.499 16.789 4.337 1.00 20.13 91 LYS A O 1
ATOM 605 N N . ASP A 1 94 ? 22.339 17.633 2.416 1.00 16.93 92 ASP A N 1
ATOM 606 C CA . ASP A 1 94 ? 21.068 17.737 1.749 1.00 18.86 92 ASP A CA 1
ATOM 607 C C . ASP A 1 94 ? 20.400 16.361 1.588 1.00 17.28 92 ASP A C 1
ATOM 608 O O . ASP A 1 94 ? 19.187 16.194 1.875 1.00 14.46 92 ASP A O 1
ATOM 613 N N . LEU A 1 95 ? 21.192 15.374 1.173 1.00 17.02 93 LEU A N 1
ATOM 614 C CA . LEU A 1 95 ? 20.701 14.020 0.970 1.00 16.58 93 LEU A CA 1
ATOM 615 C C . LEU A 1 95 ? 20.346 13.414 2.277 1.00 17.15 93 LEU A C 1
ATOM 616 O O . LEU A 1 95 ? 19.269 12.825 2.445 1.00 15.82 93 LEU A O 1
ATOM 621 N N . SER A 1 96 ? 21.232 13.545 3.252 1.00 18.69 94 SER A N 1
ATOM 622 C CA . SER A 1 96 ? 20.986 13.046 4.576 1.00 19.99 94 SER A CA 1
ATOM 623 C C . SER A 1 96 ? 19.710 13.620 5.240 1.00 21.48 94 SER A C 1
ATOM 624 O O . SER A 1 96 ? 18.914 12.872 5.856 1.00 20.48 94 SER A O 1
ATOM 627 N N . ASP A 1 97 ? 19.526 14.923 5.118 1.00 20.17 95 ASP A N 1
ATOM 628 C CA . ASP A 1 97 ? 18.283 15.585 5.569 1.00 21.66 95 ASP A CA 1
ATOM 629 C C . ASP A 1 97 ? 17.063 15.000 4.850 1.00 20.68 95 ASP A C 1
ATOM 630 O O . ASP A 1 97 ? 16.074 14.724 5.490 1.00 23.66 95 ASP A O 1
ATOM 635 N N . TYR A 1 98 ? 17.126 14.840 3.529 1.00 19.81 96 TYR A N 1
ATOM 636 C CA . TYR A 1 98 ? 15.996 14.322 2.745 1.00 19.87 96 TYR A CA 1
ATOM 637 C C . TYR A 1 98 ? 15.608 12.922 3.200 1.00 20.67 96 TYR A C 1
ATOM 638 O O . TYR A 1 98 ? 14.410 12.599 3.305 1.00 21.50 96 TYR A O 1
ATOM 647 N N . LEU A 1 99 ? 16.619 12.100 3.460 1.00 20.20 97 LEU A N 1
ATOM 648 C CA . LEU A 1 99 ? 16.401 10.740 3.946 1.00 21.74 97 LEU A CA 1
ATOM 649 C C . LEU A 1 99 ? 15.722 10.697 5.307 1.00 23.40 97 LEU A C 1
ATOM 650 O O . LEU A 1 99 ? 15.074 9.701 5.631 1.00 23.04 97 LEU A O 1
ATOM 655 N N . GLU A 1 100 ? 15.878 11.749 6.104 1.00 23.78 98 GLU A N 1
ATOM 656 C CA . GLU A 1 100 ? 15.119 11.852 7.350 1.00 28.87 98 GLU A CA 1
ATOM 657 C C . GLU A 1 100 ? 13.680 12.328 7.156 1.00 28.33 98 GLU A C 1
ATOM 658 O O . GLU A 1 100 ? 12.858 12.102 8.031 1.00 30.54 98 GLU A O 1
ATOM 664 N N . LYS A 1 101 ? 13.393 12.982 6.038 1.00 27.10 99 LYS A N 1
ATOM 665 C CA . LYS A 1 101 ? 12.053 13.543 5.743 1.00 29.09 99 LYS A CA 1
ATOM 666 C C . LYS A 1 101 ? 11.345 12.711 4.690 1.00 26.61 99 LYS A C 1
ATOM 667 O O . LYS A 1 101 ? 11.178 11.509 4.911 1.00 26.49 99 LYS A O 1
ATOM 673 N N . GLU A 1 102 ? 10.942 13.298 3.552 1.00 27.42 100 GLU A N 1
ATOM 674 C CA . GLU A 1 102 ? 10.096 12.599 2.579 1.00 27.83 100 GLU A CA 1
ATOM 675 C C . GLU A 1 102 ? 10.792 11.382 1.967 1.00 28.45 100 GLU A C 1
ATOM 676 O O . GLU A 1 102 ? 10.121 10.459 1.470 1.00 27.85 100 GLU A O 1
ATOM 682 N N . GLY A 1 103 ? 12.135 11.397 1.977 1.00 25.19 101 GLY A N 1
ATOM 683 C CA . GLY A 1 103 ? 12.925 10.230 1.595 1.00 23.76 101 GLY A CA 1
ATOM 684 C C . GLY A 1 103 ? 12.796 9.071 2.562 1.00 25.49 101 GLY A C 1
ATOM 685 O O . GLY A 1 103 ? 13.158 7.944 2.217 1.00 32.51 101 GLY A O 1
ATOM 686 N N . SER A 1 104 ? 12.292 9.317 3.760 1.00 28.77 102 SER A N 1
ATOM 687 C CA . SER A 1 104 ? 12.247 8.291 4.808 1.00 29.52 102 SER A CA 1
ATOM 688 C C . SER A 1 104 ? 11.303 7.160 4.459 1.00 32.59 102 SER A C 1
ATOM 689 O O . SER A 1 104 ? 11.400 6.085 5.071 1.00 35.11 102 SER A O 1
ATOM 692 N N . THR A 1 105 ? 10.415 7.399 3.490 1.00 28.13 103 THR A N 1
ATOM 693 C CA . THR A 1 105 ? 9.384 6.437 3.155 1.00 29.04 103 THR A CA 1
ATOM 694 C C . THR A 1 105 ? 9.676 5.721 1.846 1.00 31.02 103 THR A C 1
ATOM 695 O O . THR A 1 105 ? 8.864 4.879 1.413 1.00 31.39 103 THR A O 1
ATOM 699 N N . VAL A 1 106 ? 10.831 5.997 1.228 1.00 28.00 104 VAL A N 1
ATOM 700 C CA . VAL A 1 106 ? 11.119 5.386 -0.045 1.00 29.03 104 VAL A CA 1
ATOM 701 C C . VAL A 1 106 ? 11.175 3.860 0.219 1.00 28.38 104 VAL A C 1
ATOM 702 O O . VAL A 1 106 ? 11.727 3.404 1.235 1.00 29.82 104 VAL A O 1
ATOM 706 N N . SER A 1 107 ? 10.522 3.089 -0.640 1.00 35.53 105 SER A N 1
ATOM 707 C CA . SER A 1 107 ? 10.440 1.625 -0.435 1.00 39.41 105 SER A CA 1
ATOM 708 C C . SER A 1 107 ? 11.492 0.889 -1.269 1.00 40.24 105 SER A C 1
ATOM 709 O O . SER A 1 107 ? 11.749 -0.308 -1.054 1.00 42.88 105 SER A O 1
ATOM 712 N N . ASN A 1 108 ? 12.081 1.607 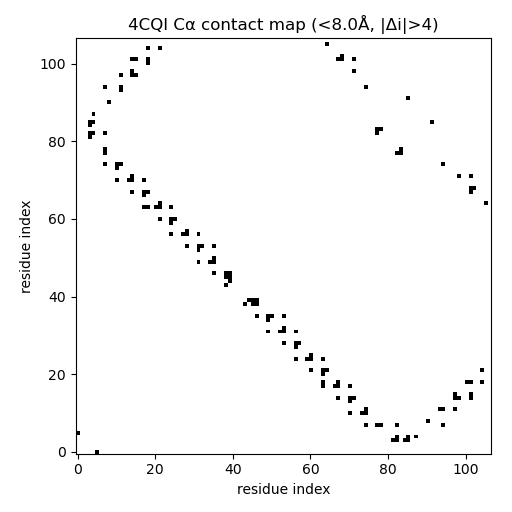-2.226 1.00 35.61 106 ASN A N 1
ATOM 713 C CA . ASN A 1 108 ? 13.097 1.033 -3.101 1.00 29.49 106 ASN A CA 1
ATOM 714 C C . ASN A 1 108 ? 14.389 0.817 -2.338 1.00 31.29 106 ASN A C 1
ATOM 715 O O . ASN A 1 108 ? 15.201 1.740 -2.182 1.00 28.66 106 ASN A O 1
ATOM 720 N N . GLU A 1 109 ? 14.568 -0.408 -1.857 1.00 27.55 107 GLU A N 1
ATOM 721 C CA . GLU A 1 109 ? 15.737 -0.812 -1.106 1.00 28.70 107 GLU A CA 1
ATOM 722 C C . GLU A 1 109 ? 17.103 -0.563 -1.803 1.00 26.48 107 GLU A C 1
ATOM 723 O O . GLU A 1 109 ? 18.079 -0.195 -1.151 1.00 23.61 107 GLU A O 1
ATOM 729 N N . GLU A 1 110 ? 17.186 -0.833 -3.096 1.00 24.61 108 GLU A N 1
ATOM 730 C CA . GLU A 1 110 ? 18.444 -0.642 -3.837 1.00 22.39 108 GLU A CA 1
ATOM 731 C C . GLU A 1 110 ? 18.817 0.852 -3.987 1.00 21.09 108 GLU A C 1
ATOM 732 O O . GLU A 1 110 ? 20.020 1.198 -3.940 1.00 17.50 108 GLU A O 1
ATOM 738 N N . LEU A 1 111 ? 17.817 1.722 -4.159 1.00 21.06 109 LEU A N 1
ATOM 739 C CA . LEU A 1 111 ? 18.067 3.183 -4.180 1.00 20.39 109 LEU A CA 1
ATOM 740 C C . LEU A 1 111 ? 18.509 3.687 -2.817 1.00 21.22 109 LEU A C 1
ATOM 741 O O . LEU A 1 111 ? 19.415 4.528 -2.728 1.00 18.86 109 LEU A O 1
ATOM 746 N N . LEU A 1 112 ? 17.892 3.195 -1.740 1.00 21.56 110 LEU A N 1
ATOM 747 C CA . LEU A 1 112 ? 18.371 3.549 -0.404 1.00 21.90 110 LEU A CA 1
ATOM 748 C C . LEU A 1 112 ? 19.808 3.076 -0.157 1.00 21.42 110 LEU A C 1
ATOM 749 O O . LEU A 1 112 ? 20.636 3.827 0.423 1.00 20.12 110 LEU A O 1
ATOM 754 N N . ASP A 1 113 ? 20.139 1.866 -0.613 1.00 19.19 111 ASP A N 1
ATOM 755 C CA . ASP A 1 113 ? 21.506 1.337 -0.450 1.00 20.61 111 ASP A CA 1
ATOM 756 C C . ASP A 1 113 ? 22.4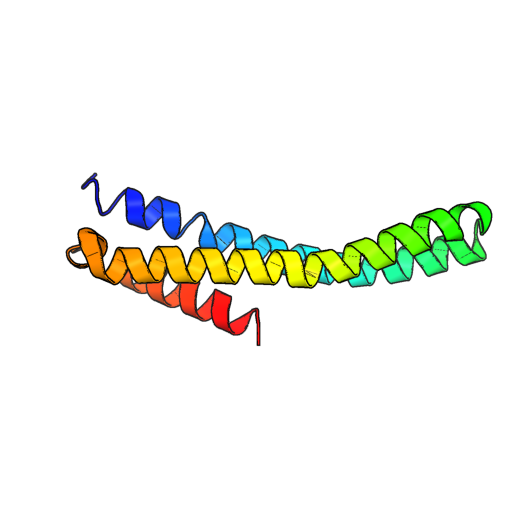58 2.208 -1.250 1.00 19.36 111 ASP A C 1
ATOM 757 O O . ASP A 1 113 ? 23.516 2.577 -0.751 1.00 21.10 111 ASP A O 1
ATOM 762 N N . LEU A 1 114 ? 22.077 2.557 -2.467 1.00 16.63 112 LEU A N 1
ATOM 763 C CA . LEU A 1 114 ? 22.900 3.402 -3.300 1.00 17.50 112 LEU A CA 1
ATOM 764 C C . LEU A 1 114 ? 23.112 4.805 -2.657 1.00 16.61 112 LEU A C 1
ATOM 765 O O . LEU A 1 114 ? 24.216 5.353 -2.701 1.00 16.27 112 LEU A O 1
ATOM 770 N N . ALA A 1 115 ? 22.049 5.390 -2.119 1.00 16.08 113 ALA A N 1
ATOM 771 C CA . ALA A 1 115 ? 22.178 6.700 -1.454 1.00 16.16 113 ALA A CA 1
ATOM 772 C C . ALA A 1 115 ? 23.168 6.591 -0.275 1.00 16.87 113 ALA A C 1
ATOM 773 O O . ALA A 1 115 ? 24.090 7.423 -0.113 1.00 14.94 113 ALA A O 1
ATOM 775 N N . ARG A 1 116 ? 23.033 5.549 0.549 1.00 18.41 114 ARG A N 1
ATOM 776 C CA . ARG A 1 116 ? 23.979 5.351 1.641 1.00 21.89 114 ARG A CA 1
ATOM 777 C C . ARG A 1 116 ? 25.421 5.087 1.154 1.00 19.51 114 ARG A C 1
ATOM 778 O O . ARG A 1 116 ? 26.386 5.631 1.720 1.00 17.42 114 ARG A O 1
ATOM 786 N N . ALA A 1 117 ? 25.588 4.247 0.131 1.00 17.88 115 ALA A N 1
ATOM 787 C CA . ALA A 1 117 ? 26.926 4.008 -0.461 1.00 18.25 115 ALA A CA 1
ATOM 788 C C . ALA A 1 117 ? 27.606 5.295 -0.984 1.00 16.74 115 ALA A C 1
ATOM 789 O O . ALA A 1 117 ? 28.828 5.512 -0.791 1.00 15.36 115 ALA A O 1
ATOM 791 N N . THR A 1 118 ? 26.803 6.146 -1.608 1.00 16.24 116 THR A N 1
ATOM 792 C CA . THR A 1 118 ? 27.299 7.372 -2.266 1.00 15.95 116 THR A CA 1
ATOM 793 C C . THR A 1 118 ? 27.679 8.383 -1.192 1.00 16.27 116 THR A C 1
ATOM 794 O O . THR A 1 118 ? 28.728 9.027 -1.294 1.00 15.97 116 THR A O 1
ATOM 798 N N . MET A 1 119 ? 26.866 8.502 -0.126 1.00 15.72 117 MET A N 1
ATOM 799 C CA . MET A 1 119 ? 27.287 9.301 1.041 1.00 17.23 117 MET A CA 1
ATOM 800 C C . MET A 1 119 ? 28.589 8.806 1.648 1.00 17.51 117 MET A C 1
ATOM 801 O O . MET A 1 119 ? 29.489 9.613 1.926 1.00 17.25 117 MET A O 1
ATOM 806 N N . ALA A 1 120 ? 28.715 7.495 1.843 1.00 17.96 118 ALA A N 1
ATOM 807 C CA . ALA A 1 120 ? 29.970 6.924 2.352 1.00 18.43 118 ALA A CA 1
ATOM 808 C C . ALA A 1 120 ? 31.160 7.220 1.427 1.00 19.18 118 ALA A C 1
ATOM 809 O O . ALA A 1 120 ? 32.231 7.591 1.918 1.00 18.91 118 ALA A O 1
ATOM 811 N N . ASP A 1 121 ? 30.968 7.110 0.108 1.00 18.67 119 ASP A N 1
ATOM 812 C CA . ASP A 1 121 ? 31.991 7.533 -0.880 1.00 20.66 119 ASP A CA 1
ATOM 813 C C . ASP A 1 121 ? 32.376 9.007 -0.739 1.00 19.73 119 ASP A C 1
ATOM 814 O O . ASP A 1 121 ? 33.567 9.344 -0.822 1.00 19.01 119 ASP A O 1
ATOM 819 N N . GLY A 1 122 ? 31.400 9.886 -0.510 1.00 18.18 120 GLY A N 1
ATOM 820 C CA . GLY A 1 122 ? 31.699 11.333 -0.274 1.00 19.06 120 GLY A CA 1
ATOM 821 C C . GLY A 1 122 ? 32.509 11.591 0.997 1.00 19.69 120 GLY A C 1
ATOM 822 O O . GLY A 1 122 ? 33.502 12.316 0.972 1.00 18.80 120 GLY A O 1
ATOM 823 N N . GLN A 1 123 ? 32.112 10.954 2.097 1.00 18.73 121 GLN A N 1
ATOM 824 C CA . GLN A 1 123 ? 32.835 11.066 3.351 1.00 20.37 121 GLN A CA 1
ATOM 825 C C . GLN A 1 123 ? 34.256 10.535 3.223 1.00 20.41 121 GLN A C 1
ATOM 826 O O . GLN A 1 123 ? 35.191 11.093 3.794 1.00 21.70 121 GLN A O 1
ATOM 832 N N . ALA A 1 124 ? 34.414 9.441 2.493 1.00 18.73 122 ALA A N 1
ATOM 833 C CA . ALA A 1 124 ? 35.747 8.886 2.223 1.00 20.49 122 ALA A CA 1
ATOM 834 C C . ALA A 1 124 ? 36.577 9.866 1.403 1.00 22.49 122 ALA A C 1
ATOM 835 O O . ALA A 1 124 ? 37.751 10.093 1.684 1.00 23.85 122 ALA A O 1
ATOM 837 N N . ALA A 1 125 ? 35.953 10.464 0.403 1.00 22.67 123 ALA A N 1
ATOM 838 C CA . ALA A 1 125 ? 36.673 11.377 -0.498 1.00 26.77 123 ALA A CA 1
ATOM 839 C C . ALA A 1 125 ? 37.244 12.589 0.226 1.00 29.08 123 ALA A C 1
ATOM 840 O O . ALA A 1 125 ? 38.347 13.030 -0.086 1.00 32.14 123 ALA A O 1
ATOM 842 N N . VAL A 1 126 ? 36.524 13.122 1.198 1.00 33.01 124 VAL A N 1
ATOM 843 C CA . VAL A 1 126 ? 37.064 14.160 2.092 1.00 39.05 124 VAL A CA 1
ATOM 844 C C . VAL A 1 126 ? 37.785 13.376 3.196 1.00 43.40 124 VAL A C 1
ATOM 845 O O . VAL A 1 126 ? 38.051 12.199 3.008 1.00 49.05 124 VAL A O 1
ATOM 849 N N . SER A 1 127 ? 38.138 13.970 4.330 1.00 51.06 125 SER A N 1
ATOM 850 C CA . SER A 1 127 ? 38.902 13.213 5.357 1.00 54.21 125 SER A CA 1
ATOM 851 C C . SER A 1 127 ? 40.355 12.888 4.943 1.00 58.01 125 SER A C 1
ATOM 852 O O . SER A 1 127 ? 40.814 13.040 3.792 1.00 52.41 125 SER A O 1
#

Sequence (107 aa):
EAPNEEKTLRIKVSSALKRTIKDLEFAKREVERELQRLDTLCQSDPDRVPQQTKVVDEAQMMVPHSVNRIMASVKDLSDYLEKEGSTVSNEELLDLARATMADGQAAVS

CATH classification: 1.20.58.90

Radius of gyration: 18.76 Å; Cα contacts (8 Å, |Δi|>4): 80; chains: 1; bounding box: 55×35×29 Å

Solvent-accessible surface area: 7127 Å² total; per-residue (Å²): 187,38,108,26,29,126,42,0,110,98,48,6,44,38,0,111,143,12,11,89,60,3,81,121,20,107,141,61,13,100,124,19,66,112,97,35,91,88,45,42,154,82,42,86,133,136,33,68,117,12,69,136,46,10,77,107,13,83,111,86,35,64,86,3,38,91,92,0,58,68,20,15,130,66,0,35,53,31,29,130,145,107,0,72,104,13,112,46,113,120,12,33,75,92,0,130,52,10,30,61,84,0,89,78,33,20,160